Protein AF-A0A1F0C7W5-F1 (afdb_monomer)

Mean predicted aligned error: 19.35 Å

Structure (mmCIF, N/CA/C/O backbone):
data_AF-A0A1F0C7W5-F1
#
_entry.id   AF-A0A1F0C7W5-F1
#
loop_
_atom_site.group_PDB
_atom_site.id
_atom_site.type_symbol
_atom_site.label_atom_id
_atom_site.label_alt_id
_atom_site.label_comp_id
_atom_site.label_asym_id
_atom_site.label_entity_id
_atom_site.label_seq_id
_atom_site.pdbx_PDB_ins_code
_atom_site.Cartn_x
_atom_site.Cartn_y
_atom_site.Cartn_z
_atom_site.occupancy
_atom_site.B_iso_or_equiv
_atom_site.auth_seq_id
_atom_site.auth_comp_id
_atom_site.auth_asym_id
_atom_site.auth_atom_id
_atom_site.pdbx_PDB_model_num
ATOM 1 N N . MET A 1 1 ? -4.445 -35.320 -32.159 1.00 48.88 1 MET A N 1
ATOM 2 C CA . MET A 1 1 ? -3.045 -34.859 -32.211 1.00 48.88 1 MET A CA 1
ATOM 3 C C . MET A 1 1 ? -2.380 -35.353 -30.948 1.00 48.88 1 MET A C 1
ATOM 5 O O . MET A 1 1 ? -2.705 -34.874 -29.873 1.00 48.88 1 MET A O 1
ATOM 9 N N . GLU A 1 2 ? -1.579 -36.402 -31.077 1.00 51.41 2 GLU A N 1
ATOM 10 C CA . GLU A 1 2 ? -0.786 -36.956 -29.982 1.00 51.41 2 GLU A CA 1
ATOM 11 C C . GLU A 1 2 ? 0.429 -36.046 -29.786 1.00 51.41 2 GLU A C 1
ATOM 13 O O . GLU A 1 2 ? 1.143 -35.755 -30.745 1.00 51.41 2 GLU A O 1
ATOM 18 N N . HIS A 1 3 ? 0.631 -35.537 -28.573 1.00 60.09 3 HIS A N 1
ATOM 19 C CA . HIS A 1 3 ? 1.841 -34.799 -28.229 1.00 60.09 3 HIS A CA 1
ATOM 20 C C . HIS A 1 3 ? 2.944 -35.829 -27.936 1.00 60.09 3 HIS A C 1
ATOM 22 O O . HIS A 1 3 ? 2.774 -36.615 -27.000 1.00 60.09 3 HIS A O 1
ATOM 28 N N . PRO A 1 4 ? 4.045 -35.888 -28.708 1.00 58.97 4 PRO A N 1
ATOM 29 C CA . PRO A 1 4 ? 5.122 -36.816 -28.406 1.00 58.97 4 PRO A CA 1
ATOM 30 C C . PRO A 1 4 ? 5.815 -36.361 -27.117 1.00 58.97 4 PRO A C 1
ATOM 32 O O . PRO A 1 4 ? 6.469 -35.322 -27.081 1.00 58.97 4 PRO A O 1
ATOM 35 N N . ASN A 1 5 ? 5.671 -37.157 -26.054 1.00 62.78 5 ASN A N 1
ATOM 36 C CA . ASN A 1 5 ? 6.469 -37.079 -24.827 1.00 62.78 5 ASN A CA 1
ATOM 37 C C . ASN A 1 5 ? 7.913 -37.549 -25.094 1.00 62.78 5 ASN A C 1
ATOM 39 O O . ASN A 1 5 ? 8.419 -38.465 -24.445 1.00 62.78 5 ASN A O 1
ATOM 43 N N . GLU A 1 6 ? 8.590 -36.943 -26.066 1.00 65.38 6 GLU A N 1
ATOM 44 C CA . GLU A 1 6 ? 10.019 -37.140 -26.269 1.00 65.38 6 GLU A CA 1
ATOM 45 C C . GLU A 1 6 ? 10.767 -35.943 -25.687 1.00 65.38 6 GLU A C 1
ATOM 47 O O . GLU A 1 6 ? 10.823 -34.861 -26.266 1.00 65.38 6 GLU A O 1
ATOM 52 N N . LEU A 1 7 ? 11.340 -36.149 -24.499 1.00 65.38 7 LEU A N 1
ATOM 53 C CA . LEU A 1 7 ? 12.389 -35.285 -23.964 1.00 65.38 7 LEU A CA 1
ATOM 54 C C . LEU A 1 7 ? 13.503 -35.149 -25.021 1.00 65.38 7 LEU A C 1
ATOM 56 O O . LEU A 1 7 ? 13.919 -36.179 -25.568 1.00 65.38 7 LEU A O 1
ATOM 60 N N . PRO A 1 8 ? 14.029 -33.939 -25.290 1.00 63.72 8 PRO A N 1
ATOM 61 C CA . PRO A 1 8 ? 15.166 -33.768 -26.186 1.00 63.72 8 PRO A CA 1
ATOM 62 C C . PRO A 1 8 ? 16.340 -34.629 -25.706 1.00 63.72 8 PRO A C 1
ATOM 64 O O . PRO A 1 8 ? 16.900 -34.398 -24.635 1.00 63.72 8 PRO A O 1
ATOM 67 N N . LYS A 1 9 ? 16.727 -35.641 -26.488 1.00 64.56 9 LYS A N 1
ATOM 68 C CA . LYS A 1 9 ? 17.953 -36.422 -26.260 1.00 64.56 9 LYS A CA 1
ATOM 69 C C . LYS A 1 9 ? 19.152 -35.675 -26.840 1.00 64.56 9 LYS A C 1
ATOM 71 O O . LYS A 1 9 ? 19.883 -36.216 -27.667 1.00 64.56 9 LYS A O 1
ATOM 76 N N . GLU A 1 10 ? 19.353 -34.430 -26.430 1.00 61.47 10 GLU A N 1
ATOM 77 C CA . GLU A 1 10 ? 20.571 -33.708 -26.781 1.00 61.47 10 GLU A CA 1
ATOM 78 C C . GLU A 1 10 ? 21.690 -34.115 -25.819 1.00 61.47 10 GLU A C 1
ATOM 80 O O . GLU A 1 10 ? 21.723 -33.753 -24.641 1.00 61.47 10 GLU A O 1
ATOM 85 N N . LYS A 1 11 ? 22.621 -34.921 -26.336 1.00 58.28 11 LYS A N 1
ATOM 86 C CA . LYS A 1 11 ? 23.958 -35.048 -25.764 1.00 58.28 11 LYS A CA 1
ATOM 87 C C . LYS A 1 11 ? 24.668 -33.709 -25.946 1.00 58.28 11 LYS A C 1
ATOM 89 O O . LYS A 1 11 ? 25.160 -33.435 -27.034 1.00 58.28 11 LYS A O 1
ATOM 94 N N . GLY A 1 12 ? 24.788 -32.952 -24.862 1.00 55.91 12 GLY A N 1
ATOM 95 C CA . GLY A 1 12 ? 25.802 -31.909 -24.742 1.00 55.91 12 GLY A CA 1
ATOM 96 C C . GLY A 1 12 ? 25.239 -30.518 -24.513 1.00 55.91 12 GLY A C 1
ATOM 97 O O . GLY A 1 12 ? 25.196 -29.706 -25.424 1.00 55.91 12 GLY A O 1
ATOM 98 N N . TRP A 1 13 ? 24.927 -30.201 -23.258 1.00 59.31 13 TRP A N 1
ATOM 99 C CA . TRP A 1 13 ? 25.089 -28.824 -22.801 1.00 59.31 13 TRP A CA 1
ATOM 100 C C . TRP A 1 13 ? 26.547 -28.640 -22.400 1.00 59.31 13 TRP A C 1
ATOM 102 O O . TRP A 1 13 ? 26.967 -29.039 -21.316 1.00 59.31 13 TRP A O 1
ATOM 112 N N . GLY A 1 14 ? 27.310 -28.067 -23.324 1.00 63.47 14 GLY A N 1
ATOM 113 C CA . GLY A 1 14 ? 28.666 -27.593 -23.095 1.00 63.47 14 GLY A CA 1
ATOM 114 C C . GLY A 1 14 ? 29.706 -28.464 -23.768 1.00 63.47 14 GLY A C 1
ATOM 115 O O . GLY A 1 14 ? 30.032 -29.519 -23.241 1.00 63.47 14 GLY A O 1
ATOM 116 N N . HIS A 1 15 ? 30.253 -27.989 -24.888 1.00 59.75 15 HIS A N 1
ATOM 117 C CA . HIS A 1 15 ? 31.628 -28.257 -25.319 1.00 59.75 15 HIS A CA 1
ATOM 118 C C . HIS A 1 15 ? 32.026 -27.306 -26.458 1.00 59.75 15 HIS A C 1
ATOM 120 O O . HIS A 1 15 ? 32.200 -27.739 -27.587 1.00 59.75 15 HIS A O 1
ATOM 126 N N . ASP A 1 16 ? 32.167 -26.016 -26.138 1.00 61.38 16 ASP A N 1
ATOM 127 C CA . ASP A 1 16 ? 32.885 -25.001 -26.938 1.00 61.38 16 ASP A CA 1
ATOM 128 C C . ASP A 1 16 ? 32.799 -23.602 -26.296 1.00 61.38 16 ASP A C 1
ATOM 130 O O . ASP A 1 16 ? 32.647 -22.583 -26.962 1.00 61.38 16 ASP A O 1
ATOM 134 N N . SER A 1 17 ? 32.982 -23.501 -24.973 1.00 56.78 17 SER A N 1
ATOM 135 C CA . SER A 1 17 ? 33.530 -22.246 -24.438 1.00 56.78 17 SER A CA 1
ATOM 136 C C . SER A 1 17 ? 35.029 -22.236 -24.697 1.00 56.78 17 SER A C 1
ATOM 138 O O . SER A 1 17 ? 35.840 -22.463 -23.801 1.00 56.78 17 SER A O 1
ATOM 140 N N . ASP A 1 18 ? 35.381 -21.975 -25.951 1.00 59.41 18 ASP A N 1
ATOM 141 C CA . ASP A 1 18 ? 36.726 -21.601 -26.360 1.00 59.41 18 ASP A CA 1
ATOM 142 C C . ASP A 1 18 ? 36.961 -20.162 -25.873 1.00 59.41 18 ASP A C 1
ATOM 144 O O . ASP A 1 18 ? 36.910 -19.181 -26.617 1.00 59.41 18 ASP A O 1
ATOM 148 N N . HIS A 1 19 ? 37.128 -20.003 -24.555 1.00 58.66 19 HIS A N 1
ATOM 149 C CA . HIS A 1 19 ? 37.535 -18.731 -23.975 1.00 58.66 19 HIS A CA 1
ATOM 150 C C . HIS A 1 19 ? 39.016 -18.550 -24.298 1.00 58.66 19 HIS A C 1
ATOM 152 O O . HIS A 1 19 ? 39.901 -18.878 -23.505 1.00 58.66 19 HIS A O 1
ATOM 158 N N . ASN A 1 20 ? 39.264 -18.076 -25.517 1.00 53.88 20 ASN A N 1
ATOM 159 C CA . ASN A 1 20 ? 40.551 -17.635 -26.012 1.00 53.88 20 ASN A CA 1
ATOM 160 C C . ASN A 1 20 ? 41.113 -16.609 -25.018 1.00 53.88 20 ASN A C 1
ATOM 162 O O . ASN A 1 20 ? 40.778 -15.424 -25.066 1.00 53.88 20 ASN A O 1
ATOM 166 N N . LYS A 1 21 ? 41.937 -17.070 -24.067 1.00 58.59 21 LYS A N 1
ATOM 167 C CA . LYS A 1 21 ? 42.729 -16.215 -23.183 1.00 58.59 21 LYS A CA 1
ATOM 168 C C . LYS A 1 21 ? 43.815 -15.569 -24.034 1.00 58.59 21 LYS A C 1
ATOM 170 O O . LYS A 1 21 ? 44.979 -15.957 -23.993 1.00 58.59 21 LYS A O 1
ATOM 175 N N . GLY A 1 22 ? 43.410 -14.567 -24.808 1.00 49.88 22 GLY A N 1
ATOM 176 C CA . GLY A 1 22 ? 44.311 -13.545 -25.297 1.00 49.88 22 GLY A CA 1
ATOM 177 C C . GLY A 1 22 ? 44.993 -12.935 -24.081 1.00 49.88 22 GLY A C 1
ATOM 178 O O . GLY A 1 22 ? 44.343 -12.370 -23.204 1.00 49.88 22 GLY A O 1
ATOM 179 N N . SER A 1 23 ? 46.302 -13.134 -23.996 1.00 51.91 23 SER A N 1
ATOM 180 C CA . SER A 1 23 ? 47.176 -12.612 -22.955 1.00 51.91 23 SER A CA 1
ATOM 181 C C . SER A 1 23 ? 47.170 -11.083 -22.972 1.00 51.91 23 SER A C 1
ATOM 183 O O . SER A 1 23 ? 48.090 -10.472 -23.512 1.00 51.91 23 SER A O 1
ATOM 185 N N . ASN A 1 24 ? 46.153 -10.453 -22.383 1.00 44.94 24 ASN A N 1
ATOM 186 C CA . ASN A 1 24 ? 46.200 -9.031 -22.083 1.00 44.94 24 ASN A CA 1
ATOM 187 C C . ASN A 1 24 ? 46.913 -8.873 -20.736 1.00 44.94 24 ASN A C 1
ATOM 189 O O . ASN A 1 24 ? 46.371 -9.186 -19.673 1.00 44.94 24 ASN A O 1
ATOM 193 N N . LYS A 1 25 ? 48.192 -8.498 -20.810 1.00 53.19 25 LYS A N 1
ATOM 194 C CA . LYS A 1 25 ? 49.124 -8.346 -19.687 1.00 53.19 25 LYS A CA 1
ATOM 195 C C . LYS A 1 25 ? 48.825 -7.089 -18.865 1.00 53.19 25 LYS A C 1
ATOM 197 O O . LYS A 1 25 ? 49.736 -6.329 -18.616 1.00 53.19 25 LYS A O 1
ATOM 202 N N . ASP A 1 26 ? 47.602 -6.888 -18.396 1.00 55.62 26 ASP A N 1
ATOM 203 C CA . ASP A 1 26 ? 47.280 -5.750 -17.526 1.00 55.62 26 ASP A CA 1
ATOM 204 C C . ASP A 1 26 ? 46.170 -6.128 -16.546 1.00 55.62 26 ASP A C 1
ATOM 206 O O . ASP A 1 26 ? 45.103 -5.528 -16.503 1.00 55.62 26 ASP A O 1
ATOM 210 N N . ASN A 1 27 ? 46.396 -7.167 -15.745 1.00 50.06 27 ASN A N 1
ATOM 211 C CA . ASN A 1 27 ? 45.594 -7.370 -14.548 1.00 50.06 27 ASN A CA 1
ATOM 212 C C . ASN A 1 27 ? 46.524 -7.719 -13.397 1.00 50.06 27 ASN A C 1
ATOM 214 O O . ASN A 1 27 ? 47.038 -8.831 -13.284 1.00 50.06 27 ASN A O 1
ATOM 218 N N . LYS A 1 28 ? 46.765 -6.713 -12.554 1.00 49.91 28 LYS A N 1
ATOM 219 C CA . LYS A 1 28 ? 47.407 -6.837 -11.249 1.00 49.91 28 LYS A CA 1
ATOM 220 C C . LYS A 1 28 ? 46.527 -7.756 -10.401 1.00 49.91 28 LYS A C 1
ATOM 222 O O . LYS A 1 28 ? 45.617 -7.293 -9.719 1.00 49.91 28 LYS A O 1
ATOM 227 N N . ALA A 1 29 ? 46.756 -9.061 -10.514 1.00 48.97 29 ALA A N 1
ATOM 228 C CA . ALA A 1 29 ? 46.090 -10.073 -9.715 1.00 48.97 29 ALA A CA 1
ATOM 229 C C . ALA A 1 29 ? 46.336 -9.746 -8.239 1.00 48.97 29 ALA A C 1
ATOM 231 O O . ALA A 1 29 ? 47.467 -9.803 -7.754 1.00 48.97 29 ALA A O 1
ATOM 232 N N . LYS A 1 30 ? 45.279 -9.333 -7.537 1.00 56.03 30 LYS A N 1
ATOM 233 C CA . LYS A 1 30 ? 45.291 -9.259 -6.082 1.00 56.03 30 LYS A CA 1
ATOM 234 C C . LYS A 1 30 ? 45.347 -10.704 -5.583 1.00 56.03 30 LYS A C 1
ATOM 236 O O . LYS A 1 30 ? 44.345 -11.409 -5.627 1.00 56.03 30 LYS A O 1
ATOM 241 N N . ASN A 1 31 ? 46.531 -11.161 -5.186 1.00 50.53 31 ASN A N 1
ATOM 242 C CA . ASN A 1 31 ? 46.668 -12.383 -4.404 1.00 50.53 31 ASN A CA 1
ATOM 243 C C . ASN A 1 31 ? 46.092 -12.088 -3.018 1.00 50.53 31 ASN A C 1
ATOM 245 O O . ASN A 1 31 ? 46.734 -11.394 -2.237 1.00 50.53 31 ASN A O 1
ATOM 249 N N . TYR A 1 32 ? 44.883 -12.569 -2.741 1.00 52.66 32 TYR A N 1
ATOM 250 C CA . TYR A 1 32 ? 44.349 -12.575 -1.384 1.00 52.66 32 TYR A CA 1
ATOM 251 C C . TYR A 1 32 ? 44.924 -13.790 -0.651 1.00 52.66 32 TYR A C 1
ATOM 253 O O . TYR A 1 32 ? 44.823 -14.918 -1.143 1.00 52.66 32 TYR A O 1
ATOM 261 N N . ALA A 1 33 ? 45.577 -13.552 0.486 1.00 61.03 33 ALA A N 1
ATOM 262 C CA . ALA A 1 33 ? 45.950 -14.616 1.406 1.00 61.03 33 ALA A CA 1
ATOM 263 C C . ALA A 1 33 ? 44.663 -15.223 2.004 1.00 61.03 33 ALA A C 1
ATOM 265 O O . ALA A 1 33 ? 43.725 -14.476 2.278 1.00 61.03 33 ALA A O 1
ATOM 266 N N . PRO A 1 34 ? 44.588 -16.550 2.207 1.00 56.69 34 PRO A N 1
ATOM 267 C CA . PRO A 1 34 ? 43.371 -17.215 2.684 1.00 56.69 34 PRO A CA 1
ATOM 268 C C . PRO A 1 34 ? 42.937 -16.803 4.103 1.00 56.69 34 PRO A C 1
ATOM 270 O O . PRO A 1 34 ? 41.815 -17.116 4.489 1.00 56.69 34 PRO A O 1
ATOM 273 N N . ASP A 1 35 ? 43.789 -16.086 4.843 1.00 58.81 35 ASP A N 1
ATOM 274 C CA . ASP A 1 35 ? 43.574 -15.721 6.248 1.00 58.81 35 ASP A CA 1
ATOM 275 C C . ASP A 1 35 ? 43.383 -14.203 6.471 1.00 58.81 35 ASP A C 1
ATOM 277 O O . ASP A 1 35 ? 43.310 -13.754 7.613 1.00 58.81 35 ASP A O 1
ATOM 281 N N . GLU A 1 36 ? 43.304 -13.398 5.403 1.00 54.81 36 GLU A N 1
ATOM 282 C CA . GLU A 1 36 ? 42.951 -11.972 5.484 1.00 54.81 36 GLU A CA 1
ATOM 283 C C . GLU A 1 36 ? 41.477 -11.777 5.105 1.00 54.81 36 GLU A C 1
ATOM 285 O O . GLU A 1 36 ? 41.087 -11.985 3.953 1.00 54.81 36 GLU A O 1
ATOM 290 N N . GLU A 1 37 ? 40.649 -11.350 6.067 1.00 60.44 37 GLU A N 1
ATOM 291 C CA . GLU A 1 37 ? 39.321 -10.821 5.750 1.00 60.44 37 GLU A CA 1
ATOM 292 C C . GLU A 1 37 ? 39.471 -9.611 4.814 1.00 60.44 37 GLU A C 1
ATOM 294 O O . GLU A 1 37 ? 40.293 -8.726 5.075 1.00 60.44 37 GLU A O 1
ATOM 299 N N . PRO A 1 38 ? 38.703 -9.540 3.713 1.00 56.75 38 PRO A N 1
ATOM 300 C CA . PRO A 1 38 ? 38.745 -8.378 2.846 1.00 56.75 38 PRO A CA 1
ATOM 301 C C . PRO A 1 38 ? 38.208 -7.168 3.613 1.00 56.75 38 PRO A C 1
ATOM 303 O O . PRO A 1 38 ? 37.057 -7.167 4.045 1.00 56.75 38 PRO A O 1
ATOM 306 N N . GLU A 1 39 ? 39.021 -6.118 3.749 1.00 54.50 39 GLU A N 1
ATOM 307 C CA . GLU A 1 39 ? 38.495 -4.826 4.178 1.00 54.50 39 GLU A CA 1
ATOM 308 C C . GLU A 1 39 ? 37.427 -4.369 3.175 1.00 54.50 39 GLU A C 1
ATOM 310 O O . GLU A 1 39 ? 37.697 -4.217 1.978 1.00 54.50 39 GLU A O 1
ATOM 315 N N . ASP A 1 40 ? 36.206 -4.192 3.685 1.00 51.19 40 ASP A N 1
ATOM 316 C CA . ASP A 1 40 ? 35.026 -3.713 2.969 1.00 51.19 40 ASP A CA 1
ATOM 317 C C . ASP A 1 40 ? 35.261 -2.277 2.484 1.00 51.19 40 ASP A C 1
ATOM 319 O O . ASP A 1 40 ? 34.907 -1.279 3.119 1.00 51.19 40 ASP A O 1
ATOM 323 N N . SER A 1 41 ? 35.932 -2.163 1.339 1.00 52.62 41 SER A N 1
ATOM 324 C CA . SER A 1 41 ? 36.109 -0.902 0.646 1.00 52.62 41 SER A CA 1
ATOM 325 C C . SER A 1 41 ? 34.786 -0.502 -0.006 1.00 52.62 41 SER A C 1
ATOM 327 O O . SER A 1 41 ? 34.558 -0.753 -1.188 1.00 52.62 41 SER A O 1
ATOM 329 N N . GLY A 1 42 ? 33.944 0.167 0.777 1.00 50.25 42 GLY A N 1
ATOM 330 C CA . GLY A 1 42 ? 33.098 1.255 0.304 1.00 50.25 42 GLY A CA 1
ATOM 331 C C . GLY A 1 42 ? 31.957 0.866 -0.632 1.00 50.25 42 GLY A C 1
ATOM 332 O O . GLY A 1 42 ? 32.028 1.090 -1.834 1.00 50.25 42 GLY A O 1
ATOM 333 N N . LYS A 1 43 ? 30.848 0.444 -0.019 1.00 53.09 43 LYS A N 1
ATOM 334 C CA . LYS A 1 43 ? 29.464 0.755 -0.417 1.00 53.09 43 LYS A CA 1
ATOM 335 C C . LYS A 1 43 ? 29.148 0.597 -1.911 1.00 53.09 43 LYS A C 1
ATOM 337 O O . LYS A 1 43 ? 28.952 1.578 -2.625 1.00 53.09 43 LYS A O 1
ATOM 342 N N . VAL A 1 44 ? 28.888 -0.638 -2.336 1.00 47.12 44 VAL A N 1
ATOM 343 C CA . VAL A 1 44 ? 27.858 -0.838 -3.363 1.00 47.12 44 VAL A CA 1
ATOM 344 C C . VAL A 1 44 ? 26.526 -0.535 -2.685 1.00 47.12 44 VAL A C 1
ATOM 346 O O . VAL A 1 44 ? 25.950 -1.387 -2.010 1.00 47.12 44 VAL A O 1
ATOM 349 N N . THR A 1 45 ? 26.055 0.705 -2.804 1.00 47.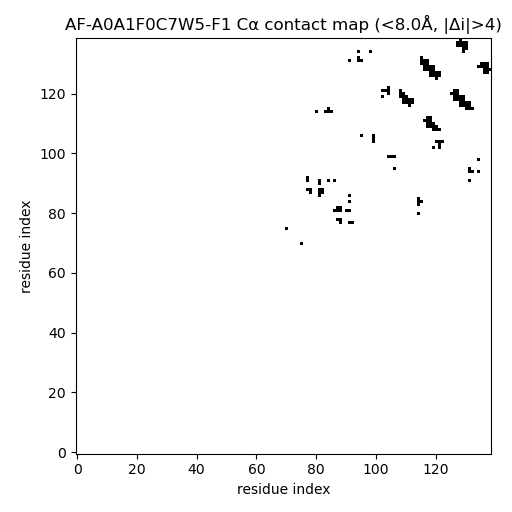75 45 THR A N 1
ATOM 350 C CA . THR A 1 45 ? 24.684 1.052 -2.435 1.00 47.75 45 THR A CA 1
ATOM 351 C C . THR A 1 45 ? 23.758 0.352 -3.423 1.00 47.75 45 THR A C 1
ATOM 353 O O . THR A 1 45 ? 23.363 0.923 -4.438 1.00 47.75 45 THR A O 1
ATOM 356 N N . HIS A 1 46 ? 23.416 -0.904 -3.142 1.00 45.88 46 HIS A N 1
ATOM 357 C CA . HIS A 1 46 ? 22.127 -1.417 -3.572 1.00 45.88 46 HIS A CA 1
ATOM 358 C C . HIS A 1 46 ? 21.106 -0.524 -2.883 1.00 45.88 46 HIS A C 1
ATOM 360 O O . HIS A 1 46 ? 20.873 -0.647 -1.681 1.00 45.88 46 HIS A O 1
ATOM 366 N N . ASN A 1 47 ? 20.597 0.451 -3.630 1.00 48.53 47 ASN A N 1
ATOM 367 C CA . ASN A 1 47 ? 19.571 1.370 -3.180 1.00 48.53 47 ASN A CA 1
ATOM 368 C C . ASN A 1 47 ? 18.246 0.602 -3.091 1.00 48.53 47 ASN A C 1
ATOM 370 O O . ASN A 1 47 ? 17.332 0.817 -3.877 1.00 48.53 47 ASN A O 1
ATOM 374 N N . TYR A 1 48 ? 18.163 -0.342 -2.154 1.00 49.03 48 TYR A N 1
ATOM 375 C CA . TYR A 1 48 ? 16.885 -0.740 -1.595 1.00 49.03 48 TYR A CA 1
ATOM 376 C C . TYR A 1 48 ? 16.388 0.493 -0.858 1.00 49.03 48 TYR A C 1
ATOM 378 O O . TYR A 1 48 ? 16.994 0.882 0.140 1.00 49.03 48 TYR A O 1
ATOM 386 N N . GLY A 1 49 ? 15.369 1.147 -1.419 1.00 44.72 49 GLY A N 1
ATOM 387 C CA . GLY A 1 49 ? 14.764 2.361 -0.886 1.00 44.72 49 GLY A CA 1
ATOM 388 C C . GLY A 1 49 ? 14.382 2.178 0.577 1.00 44.72 49 GLY A C 1
ATOM 389 O O . GLY A 1 49 ? 13.3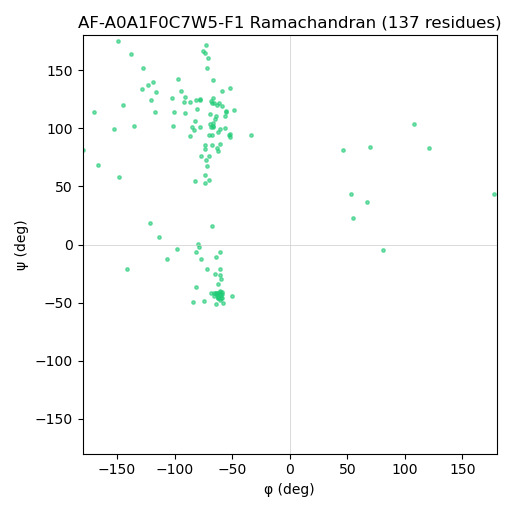03 1.697 0.906 1.00 44.72 49 GLY A O 1
ATOM 390 N N . PHE A 1 50 ? 15.297 2.544 1.465 1.00 41.31 50 PHE A N 1
ATOM 391 C CA . PHE A 1 50 ? 15.044 2.678 2.881 1.00 41.31 50 PHE A CA 1
ATOM 392 C C . PHE A 1 50 ? 14.524 4.097 3.058 1.00 41.31 50 PHE A C 1
ATOM 394 O O . PHE A 1 50 ? 15.290 5.057 3.106 1.00 41.31 50 PHE A O 1
ATOM 401 N N . TYR A 1 51 ? 13.204 4.248 3.029 1.00 48.50 51 TYR A N 1
ATOM 402 C CA . TYR A 1 51 ? 12.567 5.535 3.263 1.00 48.50 51 TYR A CA 1
ATOM 403 C C . TYR A 1 51 ? 12.825 5.921 4.726 1.00 48.50 51 TYR A C 1
ATOM 405 O O . TYR A 1 51 ? 12.172 5.408 5.637 1.00 48.50 51 TYR A O 1
ATOM 413 N N . ASP A 1 52 ? 13.796 6.804 4.957 1.00 42.91 52 ASP A N 1
ATOM 414 C CA . ASP A 1 52 ? 14.007 7.448 6.250 1.00 42.91 52 ASP A CA 1
ATOM 415 C C . ASP A 1 52 ? 12.762 8.282 6.590 1.00 42.91 52 ASP A C 1
ATOM 417 O O . ASP A 1 52 ? 12.592 9.424 6.157 1.00 42.91 52 ASP A O 1
ATOM 421 N N . VAL A 1 53 ? 11.864 7.706 7.392 1.00 49.88 53 VAL A N 1
ATOM 422 C CA . VAL A 1 53 ? 10.729 8.395 8.027 1.00 49.88 53 VAL A CA 1
ATOM 423 C C . VAL A 1 53 ? 11.265 9.264 9.170 1.00 49.88 53 VAL A C 1
ATOM 425 O O . VAL A 1 53 ? 10.970 9.024 10.335 1.00 49.88 53 VAL A O 1
ATOM 428 N N . ASN A 1 54 ? 12.143 10.218 8.855 1.00 57.28 54 ASN A N 1
ATOM 429 C CA . ASN A 1 54 ? 12.431 11.397 9.674 1.00 57.28 54 ASN A CA 1
ATOM 430 C C . ASN A 1 54 ? 13.480 12.285 8.998 1.00 57.28 54 ASN A C 1
ATOM 432 O O . ASN A 1 54 ? 14.650 12.309 9.376 1.00 57.28 54 ASN A O 1
ATOM 436 N N . LYS A 1 55 ? 13.042 13.100 8.042 1.00 44.16 55 LYS A N 1
ATOM 437 C CA . LYS A 1 55 ? 13.688 14.386 7.782 1.00 44.16 55 LYS A CA 1
ATOM 438 C C . LYS A 1 55 ? 12.662 15.343 7.201 1.00 44.16 55 LYS A C 1
ATOM 440 O O . LYS A 1 55 ? 12.319 15.279 6.029 1.00 44.16 55 LYS A O 1
ATOM 445 N N . GLY A 1 56 ? 12.134 16.207 8.063 1.00 50.22 56 GLY A N 1
ATOM 446 C CA . GLY A 1 56 ? 11.601 17.472 7.589 1.00 50.22 56 GLY A CA 1
ATOM 447 C C . GLY A 1 56 ? 12.774 18.294 7.079 1.00 50.22 56 GLY A C 1
ATOM 448 O O . GLY A 1 56 ? 13.715 18.501 7.838 1.00 50.22 56 GLY A O 1
ATOM 449 N N . SER A 1 57 ? 12.723 18.689 5.813 1.00 42.94 57 SER A N 1
ATOM 450 C CA . SER A 1 57 ? 13.438 19.836 5.262 1.00 42.94 57 SER A CA 1
ATOM 451 C C . SER A 1 57 ? 12.919 20.095 3.853 1.00 42.94 57 SER A C 1
ATOM 453 O O . SER A 1 57 ? 13.047 19.266 2.963 1.00 42.94 57 SER A O 1
ATOM 455 N N . ASP A 1 58 ? 12.273 21.247 3.754 1.00 49.09 58 ASP A N 1
ATOM 456 C CA . ASP A 1 58 ? 12.091 22.117 2.600 1.00 49.09 58 ASP A CA 1
ATOM 457 C C . ASP A 1 58 ? 13.307 22.112 1.656 1.00 49.09 58 ASP A C 1
ATOM 459 O O . ASP A 1 58 ? 14.268 22.834 1.895 1.00 49.09 58 ASP A O 1
ATOM 463 N N . GLU A 1 59 ? 13.285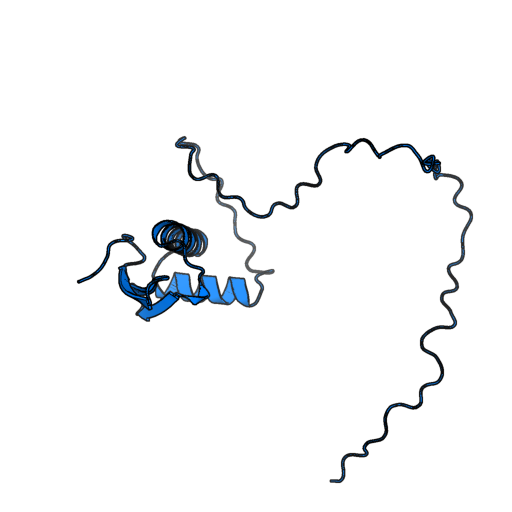 21.274 0.619 1.00 44.12 59 GLU A N 1
ATOM 464 C CA . GLU A 1 59 ? 14.166 21.372 -0.550 1.00 44.12 59 GLU A CA 1
ATOM 465 C C . GLU A 1 59 ? 13.349 20.928 -1.772 1.00 44.12 59 GLU A C 1
ATOM 467 O O . GLU A 1 59 ? 12.805 19.823 -1.796 1.00 44.12 59 GLU A O 1
ATOM 472 N N . GLU A 1 60 ? 13.197 21.835 -2.739 1.00 48.66 60 GLU A N 1
ATOM 473 C CA . GLU A 1 60 ? 12.466 21.643 -3.994 1.00 48.66 60 GLU A CA 1
ATOM 474 C C . GLU A 1 60 ? 12.885 20.326 -4.671 1.00 48.66 60 GLU A C 1
ATOM 476 O O . GLU A 1 60 ? 14.042 20.152 -5.060 1.00 48.66 60 GLU A O 1
ATOM 481 N N . GLU A 1 61 ? 11.944 19.381 -4.797 1.00 53.44 61 GLU A N 1
ATOM 482 C CA . GLU A 1 61 ? 12.163 18.141 -5.542 1.00 53.44 61 GLU A CA 1
ATOM 483 C C . GLU A 1 61 ? 12.468 18.498 -7.005 1.00 53.44 61 GLU A C 1
ATOM 485 O O . GLU A 1 61 ?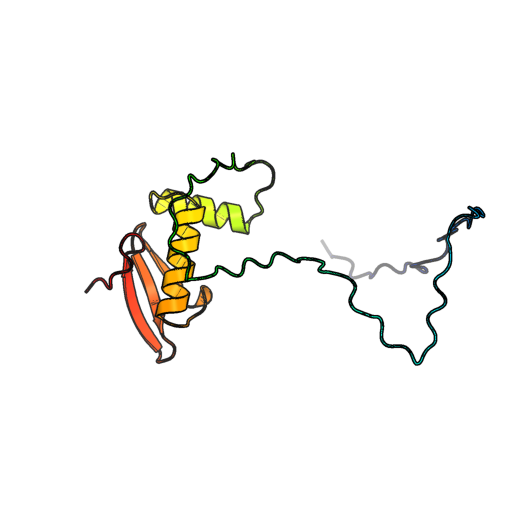 11.637 19.137 -7.658 1.00 53.44 61 GLU A O 1
ATOM 490 N N . PRO A 1 62 ? 13.622 18.095 -7.570 1.00 43.34 62 PRO A N 1
ATOM 491 C CA . PRO A 1 62 ? 13.786 18.171 -9.008 1.00 43.34 62 PRO A CA 1
ATOM 492 C C . PRO A 1 62 ? 12.753 17.227 -9.622 1.00 43.34 62 PRO A C 1
ATOM 494 O O . PRO A 1 62 ? 12.775 16.030 -9.328 1.00 43.34 62 PRO A O 1
ATOM 497 N N . GLU A 1 63 ? 11.856 17.768 -10.453 1.00 49.12 63 GLU A N 1
ATOM 498 C CA . GLU A 1 63 ? 10.918 16.994 -11.266 1.00 49.12 63 GLU A CA 1
ATOM 499 C C . GLU A 1 63 ? 11.710 15.944 -12.057 1.00 49.12 63 GLU A C 1
ATOM 501 O O . GLU A 1 63 ? 12.277 16.213 -13.120 1.00 49.12 63 GLU A O 1
ATOM 506 N N . LYS A 1 64 ? 11.797 14.728 -11.511 1.00 51.50 64 LYS A N 1
ATOM 507 C CA . LYS A 1 64 ? 12.249 13.565 -12.257 1.00 51.50 64 LYS A CA 1
ATOM 508 C C . LYS A 1 64 ? 11.173 13.318 -13.296 1.00 51.50 64 LYS A C 1
ATOM 510 O O . LYS A 1 64 ? 10.115 12.787 -12.977 1.00 51.50 64 LYS A O 1
ATOM 515 N N . GLN A 1 65 ? 11.445 13.729 -14.530 1.00 47.47 65 GLN A N 1
ATOM 516 C CA . GLN A 1 65 ? 10.734 13.214 -15.689 1.00 47.47 65 GLN A CA 1
ATOM 517 C C . GLN A 1 65 ? 10.912 11.694 -15.666 1.00 47.47 65 GLN A C 1
ATOM 519 O O . GLN A 1 65 ? 11.994 11.182 -15.951 1.00 47.47 65 GLN A O 1
ATOM 524 N N . GLU A 1 66 ? 9.880 11.001 -15.187 1.00 51.66 66 GLU A N 1
ATOM 525 C CA . GLU A 1 66 ? 9.819 9.548 -15.164 1.00 51.66 66 GLU A CA 1
ATOM 526 C C . GLU A 1 66 ? 9.823 9.089 -16.621 1.00 51.66 66 GLU A C 1
ATOM 528 O O . GLU A 1 66 ? 8.886 9.359 -17.374 1.00 51.66 66 GLU A O 1
ATOM 533 N N . ASP A 1 67 ? 10.920 8.467 -17.042 1.00 53.38 67 ASP A N 1
ATOM 534 C CA . ASP A 1 67 ? 11.037 7.878 -18.367 1.00 53.38 67 ASP A CA 1
ATOM 535 C C . ASP A 1 67 ? 10.073 6.681 -18.418 1.00 53.38 67 ASP A C 1
ATOM 537 O O . ASP A 1 67 ? 10.378 5.584 -17.954 1.00 53.38 67 ASP A O 1
ATOM 541 N N . GLU A 1 68 ? 8.849 6.913 -18.909 1.00 56.47 68 GLU A N 1
ATOM 542 C CA . GLU A 1 68 ? 7.772 5.910 -18.984 1.00 56.47 68 GLU A CA 1
ATOM 543 C C . GLU A 1 68 ? 8.151 4.687 -19.852 1.00 56.47 68 GLU A C 1
ATOM 545 O O . GLU A 1 68 ? 7.393 3.719 -19.926 1.00 56.47 68 GLU A O 1
ATOM 550 N N . SER A 1 69 ? 9.308 4.722 -20.525 1.00 57.72 69 SER A N 1
ATOM 551 C CA . SER A 1 69 ? 9.772 3.710 -21.474 1.00 57.72 69 SER A CA 1
ATOM 552 C C . SER A 1 69 ? 10.337 2.430 -20.834 1.00 57.72 69 SER A C 1
ATOM 554 O O . SER A 1 69 ? 10.451 1.425 -21.539 1.00 57.72 69 SER A O 1
ATOM 556 N N . GLU A 1 70 ? 10.605 2.417 -19.520 1.00 67.50 70 GLU A N 1
ATOM 557 C CA . GLU A 1 70 ? 11.165 1.258 -18.793 1.00 67.50 70 GLU A CA 1
ATOM 558 C C . GLU A 1 70 ? 10.289 0.743 -17.631 1.00 67.50 70 GLU A C 1
ATOM 560 O O . GLU A 1 70 ? 10.773 0.017 -16.766 1.00 67.50 70 GLU A O 1
ATOM 565 N N . LEU A 1 71 ? 8.993 1.079 -17.588 1.00 74.19 71 LEU A N 1
ATOM 566 C CA . LEU A 1 71 ? 8.116 0.582 -16.519 1.00 74.19 71 LEU A CA 1
ATOM 567 C C . LEU A 1 71 ? 7.894 -0.933 -16.643 1.00 74.19 71 LEU A C 1
ATOM 569 O O . LEU A 1 71 ? 7.389 -1.418 -17.660 1.00 74.19 71 LEU A O 1
ATOM 573 N N . ASP A 1 72 ? 8.210 -1.678 -15.584 1.00 84.12 72 ASP A N 1
ATOM 574 C CA . ASP A 1 72 ? 7.862 -3.094 -15.488 1.00 84.12 72 ASP A CA 1
ATOM 575 C C . ASP A 1 72 ? 6.346 -3.301 -15.248 1.00 84.12 72 ASP A C 1
ATOM 577 O O . ASP A 1 72 ? 5.576 -2.359 -15.029 1.00 84.12 72 ASP A O 1
ATOM 581 N N . GLU A 1 73 ? 5.874 -4.551 -15.314 1.00 85.44 73 GLU A N 1
ATOM 582 C CA . GLU A 1 73 ? 4.447 -4.868 -15.129 1.00 85.44 73 GLU A CA 1
ATOM 583 C C . GLU A 1 73 ? 3.912 -4.437 -13.751 1.00 85.44 73 GLU A C 1
ATOM 585 O O . GLU A 1 73 ? 2.731 -4.094 -13.616 1.00 85.44 73 GLU A O 1
ATOM 590 N N . TYR A 1 74 ? 4.771 -4.432 -12.729 1.00 81.38 74 TYR A N 1
ATOM 591 C CA . TYR A 1 74 ? 4.411 -4.041 -11.373 1.00 81.38 74 TYR A CA 1
ATOM 592 C C . TYR A 1 74 ? 4.260 -2.520 -11.260 1.00 81.38 74 TYR A C 1
ATOM 594 O O . TYR A 1 74 ? 3.231 -2.032 -10.780 1.00 81.38 74 TYR A O 1
ATOM 602 N N . GLU A 1 75 ? 5.235 -1.766 -11.760 1.00 83.94 75 GLU A N 1
ATOM 603 C CA . GLU A 1 75 ? 5.225 -0.310 -11.816 1.00 83.94 75 GLU A CA 1
ATOM 604 C C . GLU A 1 75 ? 4.059 0.203 -12.658 1.00 83.94 75 GLU A C 1
ATOM 606 O O . GLU A 1 75 ? 3.374 1.150 -12.258 1.00 83.94 75 GLU A O 1
ATOM 611 N N . LEU A 1 76 ? 3.762 -0.461 -13.778 1.00 86.25 76 LEU A N 1
ATOM 612 C CA . LEU A 1 76 ? 2.600 -0.151 -14.602 1.00 86.25 76 LEU A CA 1
ATOM 613 C C . LEU A 1 76 ? 1.293 -0.393 -13.835 1.00 86.25 76 LEU A C 1
ATOM 615 O O . LEU A 1 76 ? 0.382 0.438 -13.881 1.00 86.25 76 LEU A O 1
ATOM 619 N N . GLY A 1 77 ? 1.204 -1.498 -13.090 1.00 85.19 77 GLY A N 1
ATOM 620 C CA . GLY A 1 77 ? 0.072 -1.791 -12.212 1.00 85.19 77 GLY A CA 1
ATOM 621 C C . GLY A 1 77 ? -0.123 -0.719 -11.136 1.00 85.19 77 GLY A C 1
ATOM 622 O O . GLY A 1 77 ? -1.246 -0.253 -10.915 1.00 85.19 77 GLY A O 1
ATOM 623 N N . MET A 1 78 ? 0.967 -0.263 -10.515 1.00 83.31 78 MET A N 1
ATOM 624 C CA . MET A 1 78 ? 0.944 0.818 -9.527 1.00 83.31 78 MET A CA 1
ATOM 625 C C . MET A 1 78 ? 0.541 2.153 -10.145 1.00 83.31 78 MET A C 1
ATOM 627 O O . MET A 1 78 ? -0.326 2.829 -9.595 1.00 83.31 78 MET A O 1
ATOM 631 N N . ALA A 1 79 ? 1.072 2.507 -11.314 1.00 86.62 79 ALA A N 1
ATOM 632 C CA . ALA A 1 79 ? 0.708 3.727 -12.028 1.00 86.62 79 ALA A CA 1
ATOM 633 C C . ALA A 1 79 ? -0.775 3.735 -12.437 1.00 86.62 79 ALA A C 1
ATOM 635 O O . ALA A 1 79 ? -1.469 4.743 -12.288 1.00 86.62 79 ALA A O 1
ATOM 636 N N . GLN A 1 80 ? -1.297 2.603 -12.919 1.00 87.81 80 GLN A N 1
ATOM 637 C CA . GLN A 1 80 ? -2.717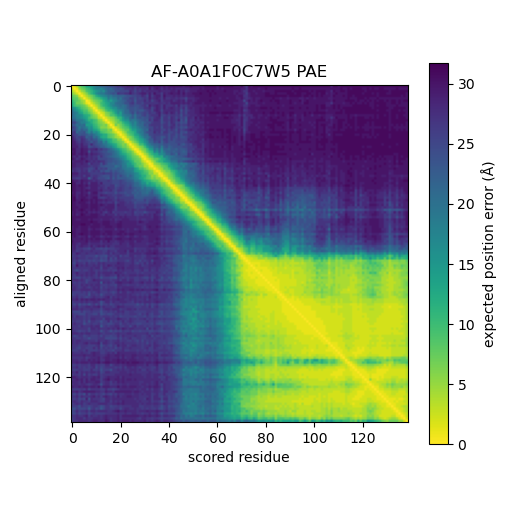 2.464 -13.245 1.00 87.81 80 GLN A CA 1
ATOM 638 C C . GLN A 1 80 ? -3.598 2.605 -12.007 1.00 87.81 80 GLN A C 1
ATOM 640 O O . GLN A 1 80 ? -4.644 3.255 -12.067 1.00 87.81 80 GLN A O 1
ATOM 645 N N . ASN A 1 81 ? -3.190 2.011 -10.886 1.00 85.44 81 ASN A N 1
ATOM 646 C CA . ASN A 1 81 ? -3.906 2.169 -9.631 1.00 85.44 81 ASN A CA 1
ATOM 647 C C . ASN A 1 81 ? -3.852 3.627 -9.173 1.00 85.44 81 ASN A C 1
ATOM 649 O O . ASN A 1 81 ? -4.910 4.220 -9.001 1.00 85.44 81 ASN A O 1
ATOM 653 N N . ALA A 1 82 ? -2.679 4.252 -9.107 1.00 88.19 82 ALA A N 1
ATOM 654 C CA . ALA A 1 82 ? -2.525 5.664 -8.762 1.00 88.19 82 ALA A CA 1
ATOM 655 C C . ALA A 1 82 ? -3.455 6.575 -9.589 1.00 88.19 82 ALA A C 1
ATOM 657 O O . ALA A 1 82 ? -4.197 7.382 -9.023 1.00 88.19 82 ALA A O 1
ATOM 658 N N . LYS A 1 83 ? -3.553 6.340 -10.908 1.00 87.69 83 LYS A N 1
ATOM 659 C CA . LYS A 1 83 ? -4.509 7.031 -11.795 1.00 87.69 83 LYS A CA 1
ATOM 660 C C . LYS A 1 83 ? -5.973 6.804 -11.393 1.00 87.69 83 LYS A C 1
ATOM 662 O O . LYS A 1 83 ? -6.736 7.768 -11.365 1.00 87.69 83 LYS A O 1
ATOM 667 N N . LYS A 1 84 ? -6.380 5.578 -11.032 1.00 86.56 84 LYS A N 1
ATOM 668 C CA . LYS A 1 84 ? -7.735 5.295 -10.494 1.00 86.56 84 LYS A CA 1
ATOM 669 C C . LYS A 1 84 ? -7.996 6.025 -9.178 1.00 86.56 84 LYS A C 1
ATOM 671 O O . LYS A 1 84 ? -9.129 6.430 -8.930 1.00 86.56 84 LYS A O 1
ATOM 676 N N . TYR A 1 85 ? -6.958 6.184 -8.360 1.00 85.69 85 TYR A N 1
ATOM 677 C CA . TYR A 1 85 ? -7.015 6.907 -7.095 1.00 85.69 85 TYR A CA 1
ATOM 678 C C . TYR A 1 85 ? -6.894 8.434 -7.261 1.00 85.69 85 TYR A C 1
ATOM 680 O O . TYR A 1 85 ? -7.137 9.188 -6.317 1.00 85.69 85 TYR A O 1
ATOM 688 N N . GLY A 1 86 ? -6.624 8.918 -8.478 1.00 87.00 86 GLY A N 1
ATOM 689 C CA . GLY A 1 86 ? -6.486 10.339 -8.789 1.00 87.00 86 GLY A CA 1
ATOM 690 C C . GLY A 1 86 ? -5.263 10.974 -8.128 1.00 87.00 86 GLY A C 1
ATOM 691 O O . GLY A 1 86 ? -5.357 12.106 -7.659 1.00 87.00 86 GLY A O 1
ATOM 692 N N . MET A 1 87 ? -4.158 10.233 -8.040 1.00 87.50 87 MET A N 1
ATOM 693 C CA . MET A 1 87 ? -2.880 10.700 -7.503 1.00 87.50 87 MET A CA 1
ATOM 694 C C . MET A 1 87 ? -1.715 10.215 -8.370 1.00 87.50 87 MET A C 1
ATOM 696 O O . MET A 1 87 ? -1.889 9.323 -9.203 1.00 87.50 87 MET A O 1
ATOM 700 N N . ASP A 1 88 ? -0.540 10.817 -8.206 1.00 89.44 88 ASP A N 1
ATOM 701 C CA . ASP A 1 88 ? 0.663 10.348 -8.886 1.00 89.44 88 ASP A CA 1
ATOM 702 C C . ASP A 1 88 ? 1.147 9.014 -8.291 1.00 89.44 88 ASP A C 1
ATOM 704 O O . ASP A 1 88 ? 0.774 8.621 -7.178 1.00 89.44 88 ASP A O 1
ATOM 708 N N . ARG A 1 89 ? 1.960 8.291 -9.066 1.00 87.25 89 ARG A N 1
ATOM 709 C CA . ARG A 1 89 ? 2.474 6.969 -8.694 1.00 87.25 89 ARG A CA 1
ATOM 710 C C . ARG A 1 89 ? 3.263 7.013 -7.386 1.00 87.25 89 ARG A C 1
ATOM 712 O O . ARG A 1 89 ? 3.032 6.170 -6.521 1.00 87.25 89 ARG A O 1
ATOM 719 N N . GLN A 1 90 ? 4.149 7.992 -7.235 1.00 87.50 90 GLN A N 1
ATOM 720 C CA . GLN A 1 90 ? 5.041 8.095 -6.083 1.00 87.50 90 GLN A CA 1
ATOM 721 C C . GLN A 1 90 ? 4.258 8.410 -4.805 1.00 87.50 90 GLN A C 1
ATOM 723 O O . GLN A 1 90 ? 4.483 7.788 -3.767 1.00 87.50 90 GLN A O 1
ATOM 728 N N . SER A 1 91 ? 3.279 9.311 -4.879 1.00 90.69 91 SER A N 1
ATOM 729 C CA . SER A 1 91 ? 2.351 9.595 -3.790 1.00 90.69 91 SER A CA 1
ATOM 730 C C . SER A 1 91 ? 1.533 8.367 -3.439 1.00 90.69 91 SER A C 1
ATOM 732 O O . SER A 1 91 ? 1.421 8.053 -2.259 1.00 90.69 91 SER A O 1
ATOM 734 N N . PHE A 1 92 ? 0.982 7.646 -4.419 1.00 89.88 92 PHE A N 1
ATOM 735 C CA . PHE A 1 92 ? 0.222 6.424 -4.146 1.00 89.88 92 PHE A CA 1
ATOM 736 C C . PHE A 1 92 ? 1.074 5.394 -3.397 1.00 89.88 92 PHE A C 1
ATOM 738 O O . PHE A 1 92 ? 0.671 4.915 -2.337 1.00 89.88 92 PHE A O 1
ATOM 745 N N . GLU A 1 93 ? 2.279 5.113 -3.891 1.00 89.44 93 GLU A N 1
ATOM 746 C CA . GLU A 1 93 ? 3.216 4.189 -3.255 1.00 89.44 93 GLU A CA 1
ATOM 747 C C . GLU A 1 93 ? 3.587 4.647 -1.837 1.00 89.44 93 GLU A C 1
ATOM 749 O O . GLU A 1 93 ? 3.495 3.875 -0.880 1.00 89.44 93 GLU A O 1
ATOM 754 N N . LYS A 1 94 ? 3.910 5.933 -1.663 1.00 91.31 94 LYS A N 1
ATOM 755 C CA . LYS A 1 94 ? 4.232 6.531 -0.361 1.00 91.31 94 LYS A CA 1
ATOM 756 C C . LYS A 1 94 ? 3.081 6.385 0.633 1.00 91.31 94 LYS A C 1
ATOM 758 O O . LYS A 1 94 ? 3.325 6.065 1.798 1.00 91.31 94 LYS A O 1
ATOM 763 N N . GLN A 1 95 ? 1.837 6.579 0.194 1.00 91.94 95 GLN A N 1
ATOM 764 C CA . GLN A 1 95 ? 0.652 6.380 1.032 1.00 91.94 95 GLN A CA 1
ATOM 765 C C . GLN A 1 95 ? 0.486 4.904 1.423 1.00 91.94 95 GLN A C 1
ATOM 767 O O . GLN A 1 95 ? 0.218 4.608 2.589 1.00 91.94 95 GLN A O 1
ATOM 772 N N . LEU A 1 96 ? 0.716 3.962 0.501 1.00 90.62 96 LEU A N 1
ATOM 773 C CA . LEU A 1 96 ? 0.679 2.526 0.804 1.00 90.62 96 LEU A CA 1
ATOM 774 C C . LEU A 1 96 ? 1.765 2.118 1.805 1.00 90.62 96 LEU A C 1
ATOM 776 O O . LEU A 1 96 ? 1.483 1.361 2.736 1.00 90.62 96 LEU A O 1
ATOM 780 N N . ILE A 1 97 ? 2.982 2.646 1.669 1.00 92.19 97 ILE A N 1
ATOM 781 C CA . ILE A 1 97 ? 4.079 2.417 2.619 1.00 92.19 97 ILE A CA 1
ATOM 782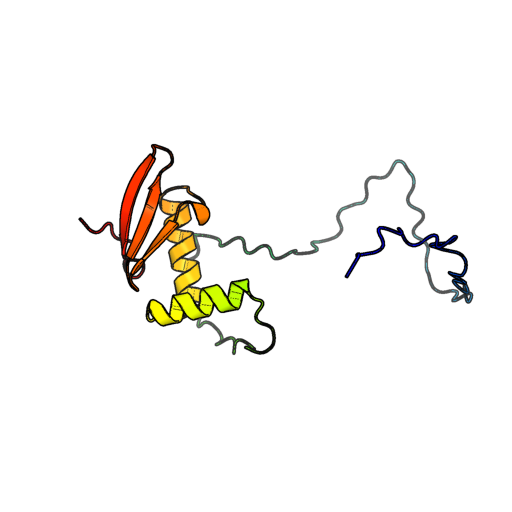 C C . ILE A 1 97 ? 3.708 2.958 4.003 1.00 92.19 97 ILE A C 1
ATOM 784 O O . ILE A 1 97 ? 3.864 2.259 5.005 1.00 92.19 97 ILE A O 1
ATOM 788 N N . GLN A 1 98 ? 3.167 4.176 4.084 1.00 92.88 98 GLN A N 1
ATOM 789 C CA . GLN A 1 98 ? 2.715 4.752 5.355 1.00 92.88 98 GLN A CA 1
ATOM 790 C C . GLN A 1 98 ? 1.607 3.914 5.998 1.00 92.88 98 GLN A C 1
ATOM 792 O O . GLN A 1 98 ? 1.632 3.676 7.208 1.00 92.88 98 GLN A O 1
ATOM 797 N N . LEU A 1 99 ? 0.668 3.420 5.193 1.00 92.00 99 LEU A N 1
ATOM 798 C CA . LEU A 1 99 ? -0.399 2.536 5.645 1.00 92.00 99 LEU A CA 1
ATOM 799 C C . LEU A 1 99 ? 0.156 1.209 6.184 1.00 92.00 99 LEU A C 1
ATOM 801 O O . LEU A 1 99 ? -0.259 0.746 7.249 1.00 92.00 99 LEU A O 1
ATOM 805 N N . SER A 1 100 ? 1.131 0.636 5.479 1.00 92.50 100 SER A N 1
ATOM 806 C CA . SER A 1 100 ? 1.826 -0.603 5.846 1.00 92.50 100 SER A CA 1
ATOM 807 C C . SER A 1 100 ? 2.537 -0.438 7.185 1.00 92.50 100 SER A C 1
ATOM 809 O O . SER A 1 100 ? 2.308 -1.222 8.106 1.00 92.50 100 SER A O 1
ATOM 811 N N . ASN A 1 101 ? 3.282 0.657 7.351 1.00 92.75 101 ASN A N 1
ATOM 812 C CA . ASN A 1 101 ? 3.978 0.988 8.592 1.00 92.75 101 ASN A CA 1
ATOM 813 C C . ASN A 1 101 ? 3.001 1.202 9.759 1.00 92.75 101 ASN A C 1
ATOM 815 O O . ASN A 1 101 ? 3.195 0.640 10.839 1.00 92.75 101 ASN A O 1
ATOM 819 N N . LYS A 1 102 ? 1.912 1.953 9.538 1.00 92.25 102 LYS A N 1
ATOM 820 C CA . LYS A 1 102 ? 0.894 2.261 10.559 1.00 92.25 102 LYS A CA 1
ATOM 821 C C . LYS A 1 102 ? 0.251 1.006 11.146 1.00 92.25 102 LYS A C 1
ATOM 823 O O . LYS A 1 102 ? 0.047 0.936 12.356 1.00 92.25 102 LYS A O 1
ATOM 828 N N . TYR A 1 103 ? -0.076 0.028 10.303 1.00 92.69 103 TYR A N 1
ATOM 829 C CA . TYR A 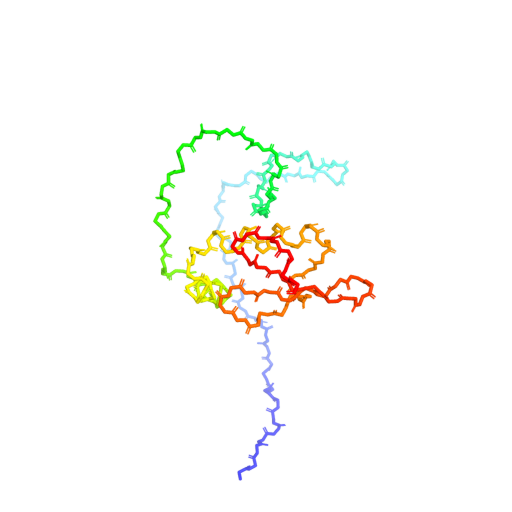1 103 ? -0.710 -1.222 10.738 1.00 92.69 103 TYR A CA 1
ATOM 830 C C . TYR A 1 103 ? 0.281 -2.381 10.911 1.00 92.69 103 TYR A C 1
ATOM 832 O O . TYR A 1 103 ? -0.108 -3.449 11.383 1.00 92.69 103 TYR A O 1
ATOM 840 N N . SER A 1 104 ? 1.559 -2.164 10.586 1.00 93.62 104 SER A N 1
ATOM 841 C CA . SER A 1 104 ? 2.630 -3.166 10.587 1.00 93.62 104 SER A CA 1
ATOM 842 C C . SER A 1 104 ? 2.285 -4.421 9.770 1.00 93.62 104 SER A C 1
ATOM 844 O O . SER A 1 104 ? 2.526 -5.541 10.227 1.00 93.62 104 SER A O 1
ATOM 846 N N . VAL A 1 105 ? 1.697 -4.250 8.582 1.00 92.75 105 VAL A N 1
ATOM 847 C CA . VAL A 1 105 ? 1.278 -5.342 7.680 1.00 92.75 105 VAL A CA 1
ATOM 848 C C . VAL A 1 105 ? 1.842 -5.151 6.276 1.00 92.75 105 VAL A C 1
ATOM 850 O O . VAL A 1 105 ? 2.065 -4.022 5.863 1.00 92.75 105 VAL A O 1
ATOM 853 N N . SER A 1 106 ? 2.049 -6.239 5.533 1.00 91.88 106 SER A N 1
ATOM 854 C CA . SER A 1 106 ? 2.493 -6.171 4.136 1.00 91.88 106 SER A CA 1
ATOM 855 C C . SER A 1 106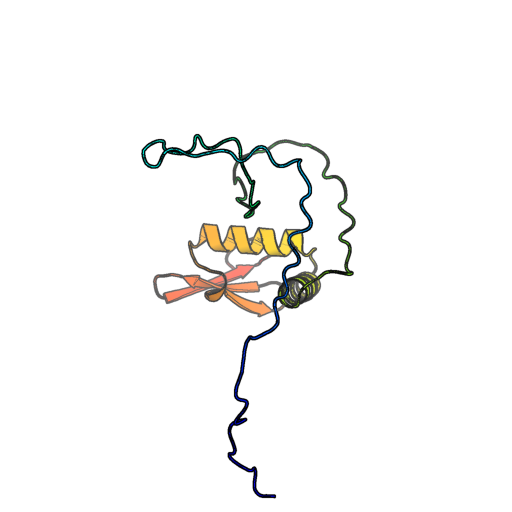 ? 1.365 -5.718 3.200 1.00 91.88 106 SER A C 1
ATOM 857 O O . SER A 1 106 ? 0.184 -5.761 3.551 1.00 91.88 106 SER A O 1
ATOM 859 N N . PHE A 1 107 ? 1.727 -5.326 1.975 1.00 90.12 107 PHE A N 1
ATOM 860 C CA . PHE A 1 107 ? 0.764 -4.944 0.934 1.00 90.12 107 PHE A CA 1
ATOM 861 C C . PHE A 1 107 ? -0.201 -6.075 0.550 1.00 90.12 107 PHE A C 1
ATOM 863 O O . PHE A 1 107 ? -1.294 -5.806 0.068 1.00 90.12 107 PHE A O 1
ATOM 870 N N . GLU A 1 108 ? 0.152 -7.333 0.814 1.00 90.50 108 GLU A N 1
ATOM 871 C CA . GLU A 1 108 ? -0.729 -8.494 0.612 1.00 90.50 108 GLU A CA 1
ATOM 872 C C . GLU A 1 108 ? -1.960 -8.463 1.526 1.00 90.50 108 GLU A C 1
ATOM 874 O O . GLU A 1 108 ? -3.007 -9.021 1.199 1.00 90.50 108 GLU A O 1
ATOM 879 N N . SER A 1 109 ? -1.858 -7.779 2.668 1.00 93.38 109 SER A N 1
ATOM 880 C CA . SER A 1 109 ? -2.977 -7.574 3.587 1.00 93.38 109 SER A CA 1
ATOM 881 C C . SER A 1 109 ? -3.931 -6.463 3.137 1.00 93.38 109 SER A C 1
ATOM 883 O O . SER A 1 109 ? -4.926 -6.205 3.828 1.00 93.38 109 SER A O 1
ATOM 885 N N . PHE A 1 110 ? -3.639 -5.784 2.023 1.00 92.44 110 PHE A N 1
ATOM 886 C CA . PHE A 1 110 ? -4.460 -4.712 1.472 1.00 92.44 110 PHE A CA 1
ATOM 887 C C . PHE A 1 110 ? -5.427 -5.242 0.420 1.00 92.44 110 PHE A C 1
ATOM 889 O O . PHE A 1 110 ? -5.054 -5.944 -0.515 1.00 92.44 110 PHE A O 1
ATOM 896 N N . ASN A 1 111 ? -6.687 -4.847 0.551 1.00 91.44 111 ASN A N 1
ATOM 897 C CA . ASN A 1 111 ? -7.721 -5.092 -0.437 1.00 91.44 111 ASN A CA 1
ATOM 898 C C . ASN A 1 111 ? -8.232 -3.749 -0.970 1.00 91.44 111 ASN A C 1
ATOM 900 O O . ASN A 1 111 ? -8.818 -2.950 -0.237 1.00 91.44 111 ASN A O 1
ATOM 904 N N . TYR A 1 112 ? -7.972 -3.495 -2.248 1.00 88.94 112 TYR A N 1
ATOM 905 C CA . TYR A 1 112 ? -8.330 -2.268 -2.952 1.00 88.94 112 TYR A CA 1
ATOM 906 C C . TYR A 1 112 ? -9.823 -2.310 -3.319 1.00 88.94 112 TYR A C 1
ATOM 908 O O . TYR A 1 112 ? -10.214 -2.994 -4.261 1.00 88.94 112 TYR A O 1
ATOM 916 N N . ILE A 1 113 ? -10.672 -1.614 -2.551 1.00 85.50 113 ILE A N 1
ATOM 917 C CA . ILE A 1 113 ? -12.140 -1.720 -2.671 1.00 85.50 113 ILE A CA 1
ATOM 918 C C . ILE A 1 113 ? -12.683 -0.815 -3.779 1.00 85.50 113 ILE A C 1
ATOM 920 O O . ILE A 1 113 ? -13.495 -1.226 -4.605 1.00 85.50 113 ILE A O 1
ATOM 924 N N . ASN A 1 114 ? -12.270 0.447 -3.771 1.00 78.12 114 ASN A N 1
ATOM 925 C CA . ASN A 1 114 ? -12.707 1.474 -4.711 1.00 78.12 114 ASN A CA 1
ATOM 926 C C . ASN A 1 114 ? -11.570 2.485 -4.914 1.00 78.12 114 ASN A C 1
ATOM 928 O O . ASN A 1 114 ? -10.555 2.406 -4.232 1.00 78.12 114 ASN A O 1
ATOM 932 N N . GLY A 1 115 ? -11.738 3.448 -5.825 1.00 77.75 115 GLY A N 1
ATOM 933 C CA . GLY A 1 115 ? -10.717 4.452 -6.166 1.00 77.75 115 GLY A CA 1
ATOM 934 C C . GLY A 1 115 ? -10.372 5.470 -5.067 1.0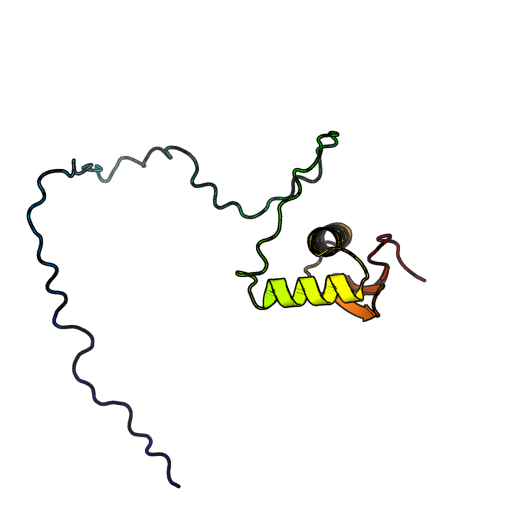0 77.75 115 GLY A C 1
ATOM 935 O O . GLY A 1 115 ? -9.780 6.494 -5.374 1.00 77.75 115 GLY A O 1
ATOM 936 N N . SER A 1 116 ? -10.731 5.230 -3.803 1.00 83.62 116 SER A N 1
ATOM 937 C CA . SER A 1 116 ? -10.265 6.045 -2.666 1.00 83.62 116 SER A CA 1
ATOM 938 C C . SER A 1 116 ? -9.961 5.226 -1.412 1.00 83.62 116 SER A C 1
ATOM 940 O O . SER A 1 116 ? -9.219 5.697 -0.560 1.00 83.62 116 SER A O 1
ATOM 942 N N . GLN A 1 117 ? -10.499 4.012 -1.271 1.00 90.12 117 GLN A N 1
ATOM 943 C CA . GLN A 1 117 ? -10.421 3.240 -0.033 1.00 90.12 117 GLN A CA 1
ATOM 944 C C . GLN A 1 117 ? -9.679 1.919 -0.217 1.00 90.12 117 GLN A C 1
ATOM 946 O O . GLN A 1 117 ? -9.874 1.178 -1.188 1.00 90.12 117 GLN A O 1
ATOM 951 N N . VAL A 1 118 ? -8.869 1.611 0.790 1.00 91.56 118 VAL A N 1
ATOM 952 C CA . VAL A 1 118 ? -8.125 0.368 0.944 1.00 91.56 118 VAL A CA 1
ATOM 953 C C . VAL A 1 118 ? -8.561 -0.275 2.250 1.00 91.56 118 VAL A C 1
ATOM 955 O O . VAL A 1 118 ? -8.509 0.333 3.319 1.00 91.56 118 VAL A O 1
ATOM 958 N N . GLN A 1 119 ? -9.014 -1.518 2.173 1.00 94.50 119 GLN A N 1
ATOM 959 C CA . GLN A 1 119 ? -9.299 -2.317 3.349 1.00 94.50 119 GLN A CA 1
ATOM 960 C C . GLN A 1 119 ? -8.019 -3.024 3.796 1.00 94.50 119 GLN A C 1
ATOM 962 O O . GLN A 1 119 ? -7.442 -3.808 3.047 1.00 94.50 119 GLN A O 1
ATOM 967 N N . VAL A 1 120 ? -7.605 -2.793 5.035 1.00 94.81 120 VAL A N 1
ATOM 968 C CA . VAL A 1 120 ? -6.419 -3.402 5.634 1.00 94.81 120 VAL A CA 1
ATOM 969 C C . VAL A 1 120 ? -6.842 -4.526 6.569 1.00 94.81 120 VAL A C 1
ATOM 971 O O . VAL A 1 120 ? -7.643 -4.313 7.482 1.00 94.81 120 VAL A O 1
ATOM 974 N N . THR A 1 121 ? -6.287 -5.717 6.363 1.00 95.00 121 THR A N 1
ATOM 975 C CA . THR A 1 121 ? -6.417 -6.839 7.302 1.00 95.00 121 THR A CA 1
ATOM 976 C C . THR A 1 121 ? -5.252 -6.804 8.287 1.00 95.00 121 THR A C 1
ATOM 978 O O . THR A 1 121 ? -4.099 -6.984 7.905 1.00 95.00 121 THR A O 1
ATOM 981 N N . LYS A 1 122 ? -5.539 -6.540 9.562 1.00 93.38 122 LYS A N 1
ATOM 982 C CA . LYS A 1 122 ? -4.540 -6.481 10.636 1.00 93.38 122 LYS A CA 1
ATOM 983 C C . LYS A 1 122 ? -4.079 -7.889 11.037 1.00 93.38 122 LYS A C 1
ATOM 985 O O . LYS A 1 122 ? -4.726 -8.886 10.722 1.00 93.38 122 LYS A O 1
ATOM 990 N N . LYS A 1 123 ? -2.981 -7.973 11.799 1.00 90.38 123 LYS A N 1
ATOM 991 C CA . LYS A 1 123 ? -2.441 -9.251 12.315 1.00 90.38 123 LYS A CA 1
ATOM 992 C C . LYS A 1 123 ? -3.410 -10.015 13.221 1.00 90.38 123 LYS A C 1
ATOM 994 O O . LYS A 1 123 ? -3.317 -11.231 13.316 1.00 90.38 123 LYS A O 1
ATOM 999 N N . ASP A 1 124 ? -4.327 -9.310 13.878 1.00 91.44 124 ASP A N 1
ATOM 1000 C CA . ASP A 1 124 ? -5.384 -9.898 14.708 1.00 91.44 124 ASP A CA 1
ATOM 1001 C C . ASP A 1 124 ? -6.577 -10.432 13.883 1.00 91.44 124 ASP A C 1
ATOM 1003 O O . ASP A 1 124 ? -7.544 -10.935 14.450 1.00 91.44 124 ASP A O 1
ATOM 1007 N N . GLY A 1 125 ? -6.524 -10.321 12.550 1.00 89.50 125 GLY A N 1
ATOM 1008 C CA . GLY A 1 125 ? -7.590 -10.718 11.629 1.00 89.50 125 GLY A CA 1
ATOM 1009 C C . GLY A 1 125 ? -8.716 -9.689 11.486 1.00 89.50 125 GLY A C 1
ATOM 1010 O O . GLY A 1 125 ? -9.611 -9.877 10.656 1.00 89.50 125 GLY A O 1
ATOM 1011 N N . SER A 1 126 ? -8.685 -8.593 12.251 1.00 92.94 126 SER A N 1
ATOM 1012 C CA . SER A 1 126 ? -9.647 -7.504 12.106 1.00 92.94 126 SER A CA 1
ATOM 1013 C C . SER A 1 126 ? -9.392 -6.714 10.821 1.00 92.94 126 SER A C 1
ATOM 1015 O O . SER A 1 126 ? -8.279 -6.653 10.294 1.00 92.94 126 SER A O 1
ATOM 1017 N N . LYS A 1 127 ? -10.458 -6.120 10.285 1.00 94.50 127 LYS A N 1
ATOM 1018 C CA . LYS A 1 127 ? -10.447 -5.393 9.015 1.00 94.50 127 LYS A CA 1
ATOM 1019 C C . LYS A 1 127 ? -10.774 -3.932 9.278 1.00 94.50 127 LYS A C 1
ATOM 1021 O O . LYS A 1 127 ? -11.755 -3.648 9.961 1.00 94.50 127 LYS A O 1
ATOM 1026 N N . VAL A 1 128 ? -9.975 -3.023 8.731 1.00 93.81 128 VAL A N 1
ATOM 1027 C CA . VAL A 1 128 ? -10.236 -1.578 8.779 1.00 93.81 128 VAL A CA 1
ATOM 1028 C C . VAL A 1 128 ? -10.295 -1.014 7.375 1.00 93.81 128 VAL A C 1
ATOM 1030 O O . VAL A 1 128 ? -9.490 -1.381 6.525 1.00 93.81 128 VAL A O 1
ATOM 1033 N N . LEU A 1 129 ? -11.262 -0.141 7.127 1.00 94.12 129 LEU A N 1
ATOM 1034 C CA . LEU A 1 129 ? -11.369 0.594 5.876 1.00 94.12 129 LEU A CA 1
ATOM 1035 C C . LEU A 1 129 ? -10.605 1.905 6.037 1.00 94.12 129 LEU A C 1
ATOM 1037 O O . LEU A 1 129 ? -10.853 2.633 6.995 1.00 94.12 129 LEU A O 1
ATOM 1041 N N . VAL A 1 130 ? -9.679 2.210 5.136 1.00 93.12 130 VAL A N 1
ATOM 1042 C CA . VAL A 1 130 ? -8.848 3.415 5.215 1.00 93.12 130 VAL A CA 1
ATOM 1043 C C . VAL A 1 130 ? -8.920 4.163 3.898 1.00 93.12 130 VAL A C 1
ATOM 1045 O O . VAL A 1 130 ? -8.808 3.557 2.835 1.00 93.12 130 VAL A O 1
ATOM 1048 N N . ASP A 1 131 ? -9.117 5.476 3.959 1.00 91.81 131 ASP A N 1
ATOM 1049 C CA . ASP A 1 131 ? -9.012 6.332 2.780 1.00 91.81 131 ASP A CA 1
ATOM 1050 C C . ASP A 1 131 ? -7.531 6.578 2.462 1.00 91.81 131 ASP A C 1
ATOM 1052 O O . ASP A 1 131 ? -6.770 7.009 3.328 1.00 91.81 131 ASP A O 1
ATOM 1056 N N . ILE A 1 132 ? -7.102 6.274 1.237 1.00 89.56 132 ILE A N 1
ATOM 1057 C CA . ILE A 1 132 ? -5.689 6.341 0.843 1.00 89.56 132 ILE A CA 1
ATOM 1058 C C . ILE A 1 132 ? -5.176 7.781 0.720 1.00 89.56 132 ILE A C 1
ATOM 1060 O O . ILE A 1 132 ? -3.972 8.008 0.791 1.00 89.56 132 ILE A O 1
ATOM 1064 N N . LYS A 1 133 ? -6.066 8.764 0.539 1.00 87.31 133 LYS A N 1
ATOM 1065 C CA . LYS A 1 133 ? -5.686 10.176 0.385 1.00 87.31 133 LYS A CA 1
ATOM 1066 C C . LYS A 1 133 ? -5.431 10.826 1.735 1.00 87.31 133 LYS A C 1
ATOM 1068 O O . LYS A 1 133 ? -4.546 11.667 1.851 1.00 87.31 133 LYS A O 1
ATOM 1073 N N . THR A 1 134 ? -6.213 10.453 2.745 1.00 89.25 134 THR A N 1
ATOM 1074 C CA . THR A 1 134 ? -6.137 11.045 4.090 1.00 89.25 134 THR A CA 1
ATOM 1075 C C . THR A 1 134 ? -5.492 10.127 5.129 1.00 89.25 134 THR A C 1
ATOM 1077 O O . THR A 1 134 ? -5.198 10.580 6.233 1.00 89.25 134 THR A O 1
ATOM 1080 N N . LEU A 1 135 ? -5.294 8.840 4.817 1.00 87.31 135 LEU A N 1
ATOM 1081 C CA . LEU A 1 135 ? -4.847 7.778 5.734 1.00 87.31 135 LEU A CA 1
ATOM 1082 C C . LEU A 1 135 ? -5.706 7.627 7.000 1.00 87.31 135 LEU A C 1
ATOM 1084 O O . LEU A 1 135 ? -5.257 7.101 8.032 1.00 87.31 135 LEU A O 1
ATOM 1088 N N . THR A 1 136 ? -6.956 8.079 6.937 1.00 89.62 136 THR A N 1
ATOM 1089 C CA . THR A 1 136 ? -7.912 7.995 8.043 1.00 89.62 136 THR A CA 1
ATOM 1090 C C . THR A 1 136 ? -8.816 6.784 7.891 1.00 89.62 136 THR A C 1
ATOM 1092 O O . THR A 1 136 ? -9.251 6.463 6.786 1.00 89.62 136 THR A O 1
ATOM 1095 N N . GLU A 1 137 ? -9.139 6.140 9.013 1.00 91.19 137 GLU A N 1
ATOM 1096 C CA . GLU A 1 137 ? -10.126 5.062 9.031 1.00 91.19 137 GLU A CA 1
ATOM 1097 C C . GLU A 1 137 ? -11.513 5.625 8.704 1.00 91.19 137 GLU A C 1
ATOM 1099 O O . GLU A 1 137 ? -11.973 6.576 9.340 1.00 91.19 137 GLU A O 1
ATOM 1104 N N . VAL A 1 138 ? -12.169 5.037 7.709 1.00 86.00 138 VAL A N 1
ATOM 1105 C CA . VAL A 1 138 ? -13.545 5.357 7.338 1.00 86.00 138 VAL A CA 1
ATOM 1106 C C . VAL A 1 138 ? -14.454 4.401 8.109 1.00 86.00 138 VAL A C 1
ATOM 1108 O O . VAL A 1 138 ? -14.274 3.184 8.036 1.00 86.00 138 VAL A O 1
ATOM 1111 N N . LYS A 1 139 ? -15.381 4.957 8.893 1.00 70.25 139 LYS A N 1
ATOM 1112 C CA . LYS A 1 139 ? -16.369 4.202 9.677 1.00 70.25 139 LYS A CA 1
ATOM 1113 C C . LYS A 1 139 ? -17.664 3.992 8.912 1.00 70.25 139 LYS A C 1
ATOM 1115 O O . LYS A 1 139 ? -18.056 4.922 8.174 1.00 70.25 139 LYS A O 1
#

Nearest PDB structures (foldseek):
  8tie-assembly1_l  TM=8.538E-01  e=3.446E+00  Saccharomyces cerevisiae
  7nwj-assembly1_A  TM=3.655E-01  e=3.137E-01  Homo sapiens
  6j1y-assembly2_B  TM=3.632E-01  e=7.346E+00  Homo sapiens

Secondary structure (DSSP, 8-state):
------------S-S------------------TT-PPP--S----------S--------------GGG--HHHHHHHHHHHHHTS-HHHHHHHHHHHHHHHT--GGGEEE-SSSEEEEE-TTS-EEEEETTT-PBP-

Foldseek 3Di:
DDDPPDDPPDDDPDDDPPVPPPPPPDDPDPPDDPPDDDDPPDDPPPPPPPPPPDDDDDDDDDPPPPPPVDDDPVLVVLQVLCVQLVHGSVLLVVLLVVLCVVQVHDCVQWDDDGSFWIWGQHPVRDIFIAGSVVRDTDD

pLDDT: mean 71.14, std 18.47, range [41.31, 95.0]

Radius of gyration: 25.87 Å; Cα contacts (8 Å, |Δi|>4): 87; chains: 1; bounding box: 66×59×47 Å

Sequence (139 aa):
MEHPNELPKEKGWGHDSDHNKGSNKDNKAKNYAPDEEPEDSGKVTHNYGFYDVNKGSDEEEPEKQEDESELDEYELGMAQNAKKYGMDRQSFEKQLIQLSNKYSVSFESFNYINGSQVQVTKKDGSKVLVDIKTLTEVK

Solvent-accessible surface area (backbone atoms only — not comparable to full-atom values): 9441 Å² total; per-residue (Å²): 136,86,80,80,91,67,76,82,85,71,89,69,92,77,90,75,88,76,74,75,78,71,86,69,94,79,70,87,76,80,82,75,61,98,84,60,81,78,79,83,81,70,78,83,74,76,78,69,84,74,78,74,92,78,72,93,72,98,66,87,76,78,83,73,79,72,69,78,89,72,65,50,76,64,56,47,50,46,40,54,48,12,55,58,50,72,44,54,46,68,60,41,51,52,40,51,51,51,51,25,63,75,63,71,41,63,76,86,38,49,44,81,76,54,58,52,35,36,36,38,44,40,93,85,70,50,75,46,40,25,30,62,88,76,73,41,77,59,131